Protein AF-A0A2V9ZYK9-F1 (afdb_monomer_lite)

pLDDT: mean 74.78, std 18.91, range [33.28, 97.5]

Sequence (135 aa):
MLATDQQARVKNEDPALGGAPNRSEFRFTPAQRDQAIKQVQKELTQEKLLDGNGNVSKEAQKLYSFAKQSALPTPGILVKGCLDDCDVCEPTLMKEIELDLENKRLKNEFLKKQIELLAKSQEYRCCPAGEAEPA

Structure (mmCIF, N/CA/C/O backbone):
data_AF-A0A2V9ZYK9-F1
#
_entry.id   AF-A0A2V9ZYK9-F1
#
loop_
_atom_site.group_PDB
_atom_site.id
_atom_site.type_symbol
_atom_site.label_atom_id
_atom_site.label_alt_id
_atom_site.label_comp_id
_atom_site.label_asym_id
_atom_site.label_entity_id
_atom_site.label_seq_id
_atom_site.pdbx_PDB_ins_code
_atom_site.Cartn_x
_atom_site.Cartn_y
_atom_site.Cartn_z
_atom_site.occupancy
_atom_site.B_iso_or_equiv
_atom_site.auth_seq_id
_atom_site.auth_comp_id
_atom_site.auth_asym_id
_atom_site.auth_atom_id
_atom_site.pdbx_PDB_model_num
ATOM 1 N N . MET A 1 1 ? 38.317 27.575 27.619 1.00 38.78 1 MET A N 1
ATOM 2 C CA . MET A 1 1 ? 37.785 26.617 26.628 1.00 38.78 1 MET A CA 1
ATOM 3 C C . MET A 1 1 ? 36.758 27.358 25.800 1.00 38.78 1 MET A C 1
ATOM 5 O O . MET A 1 1 ? 35.911 28.029 26.373 1.00 38.78 1 MET A O 1
ATOM 9 N N . LEU A 1 2 ? 36.976 27.367 24.489 1.00 33.28 2 LEU A N 1
ATOM 10 C CA . LEU A 1 2 ? 36.396 28.304 23.534 1.00 33.28 2 LEU A CA 1
ATOM 11 C C . LEU A 1 2 ? 34.890 28.089 23.348 1.00 33.28 2 LEU A C 1
ATOM 13 O O . LEU A 1 2 ? 34.454 26.987 23.024 1.00 33.28 2 LEU A O 1
ATOM 17 N N . ALA A 1 3 ? 34.130 29.173 23.501 1.00 42.09 3 ALA A N 1
ATOM 18 C CA . ALA A 1 3 ? 32.821 29.323 22.886 1.00 42.09 3 ALA A CA 1
ATOM 19 C C . ALA A 1 3 ? 33.001 29.251 21.363 1.00 42.09 3 ALA A C 1
ATOM 21 O O . ALA A 1 3 ? 33.844 29.958 20.815 1.00 42.09 3 ALA A O 1
ATOM 22 N N . THR A 1 4 ? 32.257 28.375 20.693 1.00 44.25 4 THR A N 1
ATOM 23 C CA . THR A 1 4 ? 32.201 28.341 19.228 1.00 44.25 4 THR A CA 1
ATOM 24 C C . THR A 1 4 ? 30.758 28.465 18.774 1.00 44.25 4 THR A C 1
ATOM 26 O O . THR A 1 4 ? 29.933 27.573 18.958 1.00 44.25 4 THR A O 1
ATOM 29 N N . ASP A 1 5 ? 30.498 29.653 18.237 1.00 46.38 5 ASP A N 1
ATOM 30 C CA . ASP A 1 5 ? 29.570 29.990 17.169 1.00 46.38 5 ASP A CA 1
ATOM 31 C C . ASP A 1 5 ? 28.931 28.808 16.426 1.00 46.38 5 ASP A C 1
ATOM 33 O O . ASP A 1 5 ? 29.574 28.113 15.641 1.00 46.38 5 ASP A O 1
ATOM 37 N N . GLN A 1 6 ? 27.613 28.675 16.574 1.00 45.00 6 GLN A N 1
ATOM 38 C CA . GLN A 1 6 ? 26.749 28.069 15.552 1.00 45.00 6 GLN A CA 1
ATOM 39 C C . GLN A 1 6 ? 25.609 29.004 15.119 1.00 45.00 6 GLN A C 1
ATOM 41 O O . GLN A 1 6 ? 24.626 28.570 14.526 1.00 45.00 6 GLN A O 1
ATOM 46 N N . GLN A 1 7 ? 25.730 30.311 15.361 1.00 45.88 7 GLN A N 1
ATOM 47 C CA . GLN A 1 7 ? 24.787 31.298 14.835 1.00 45.88 7 GLN A CA 1
ATOM 48 C C . GLN A 1 7 ? 25.352 31.967 13.585 1.00 45.88 7 GLN A C 1
ATOM 50 O O . GLN A 1 7 ? 25.709 33.138 13.599 1.00 45.88 7 GLN A O 1
ATOM 55 N N . ALA A 1 8 ? 25.411 31.232 12.476 1.00 43.56 8 ALA A N 1
ATOM 56 C CA . ALA A 1 8 ? 25.478 31.871 11.170 1.00 43.56 8 ALA A CA 1
ATOM 57 C C . ALA A 1 8 ? 25.011 30.930 10.057 1.00 43.56 8 ALA A C 1
ATOM 59 O O . ALA A 1 8 ? 25.640 29.909 9.795 1.00 43.56 8 ALA A O 1
ATOM 60 N N . ARG A 1 9 ? 24.006 31.415 9.315 1.00 40.25 9 ARG A N 1
ATOM 61 C CA . ARG A 1 9 ? 23.541 30.990 7.981 1.00 40.25 9 ARG A CA 1
ATOM 62 C C . ARG A 1 9 ? 22.404 29.969 7.949 1.00 40.25 9 ARG A C 1
ATOM 64 O O . ARG A 1 9 ? 22.609 28.804 7.643 1.00 40.25 9 ARG A O 1
ATOM 71 N N . VAL A 1 10 ? 21.181 30.487 8.032 1.00 43.66 10 VAL A N 1
ATOM 72 C CA . VAL A 1 10 ? 20.129 30.048 7.107 1.00 43.66 10 VAL A CA 1
ATOM 73 C C . VAL A 1 10 ? 19.743 31.276 6.293 1.00 43.66 10 VAL A C 1
ATOM 75 O O . VAL A 1 10 ? 19.223 32.257 6.820 1.00 43.66 10 VAL A O 1
ATOM 78 N N . LYS A 1 11 ? 20.173 31.275 5.031 1.00 39.88 11 LYS A N 1
ATOM 79 C CA . LYS A 1 11 ? 19.811 32.285 4.039 1.00 39.88 11 LYS A CA 1
ATOM 80 C C . LYS A 1 11 ? 18.366 32.025 3.614 1.00 39.88 11 LYS A C 1
ATOM 82 O O . LYS A 1 11 ? 17.972 30.871 3.516 1.00 39.88 11 LYS A O 1
ATOM 87 N N . ASN A 1 12 ? 17.638 33.112 3.373 1.00 47.62 12 ASN A N 1
ATOM 88 C CA . ASN A 1 12 ? 16.310 33.145 2.766 1.00 47.62 12 ASN A CA 1
ATOM 89 C C . ASN A 1 12 ? 16.181 32.131 1.619 1.00 47.62 12 ASN A C 1
ATOM 91 O O . ASN A 1 12 ? 16.993 32.169 0.693 1.00 47.62 12 ASN A O 1
ATOM 95 N N . GLU A 1 13 ? 15.155 31.285 1.674 1.00 39.22 13 GLU A N 1
ATOM 96 C CA . GLU A 1 13 ? 14.692 30.497 0.533 1.00 39.22 13 GLU A CA 1
ATOM 97 C C . GLU A 1 13 ? 13.432 31.157 -0.045 1.00 39.22 13 GLU A C 1
ATOM 99 O O . GLU A 1 13 ? 12.569 31.647 0.687 1.00 39.22 13 GLU A O 1
ATO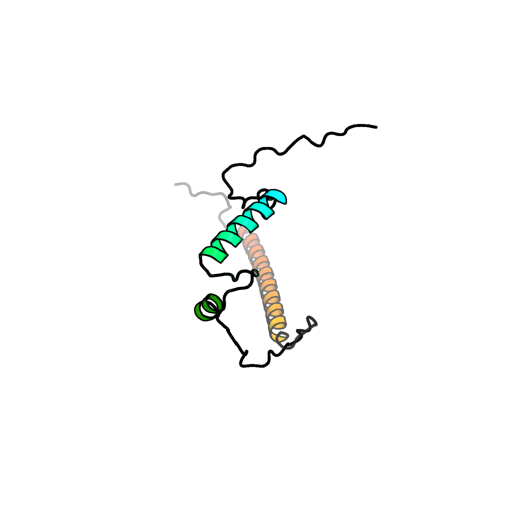M 104 N N . ASP A 1 14 ? 13.400 31.237 -1.374 1.00 39.75 14 ASP A N 1
ATOM 105 C CA . ASP A 1 14 ? 12.417 31.940 -2.195 1.00 39.75 14 ASP A CA 1
ATOM 106 C C . ASP A 1 14 ? 10.959 31.497 -1.940 1.00 39.75 14 ASP A C 1
ATOM 108 O O . ASP A 1 14 ? 10.684 30.302 -1.816 1.00 39.75 14 ASP A O 1
ATOM 112 N N . PRO A 1 15 ? 9.972 32.416 -1.974 1.00 42.69 15 PRO A N 1
ATOM 113 C CA . PRO A 1 15 ? 8.569 32.123 -1.651 1.00 42.69 15 PRO A CA 1
ATOM 114 C C . PRO A 1 15 ? 7.804 31.344 -2.744 1.00 42.69 15 PRO A C 1
ATOM 116 O O . PRO A 1 15 ? 6.575 31.299 -2.719 1.00 42.69 15 PRO A O 1
ATOM 119 N N . ALA A 1 16 ? 8.489 30.748 -3.724 1.00 44.69 16 ALA A N 1
ATOM 120 C CA . ALA A 1 16 ? 7.867 30.202 -4.936 1.00 44.69 16 ALA A CA 1
ATOM 121 C C . ALA A 1 16 ? 7.747 28.667 -4.977 1.00 44.69 16 ALA A C 1
ATOM 123 O O . ALA A 1 16 ? 7.136 28.129 -5.899 1.00 44.69 16 ALA A O 1
ATOM 124 N N . LEU A 1 17 ? 8.283 27.946 -3.991 1.00 43.88 17 LEU A N 1
ATOM 125 C CA . LEU A 1 17 ? 8.145 26.494 -3.899 1.00 43.88 17 LEU A CA 1
AT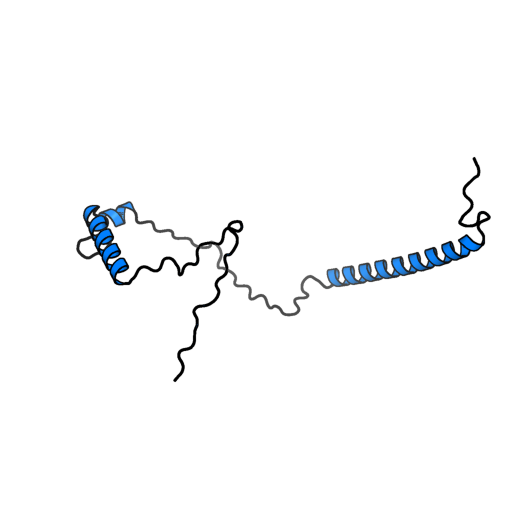OM 126 C C . LEU A 1 17 ? 7.539 26.154 -2.544 1.00 43.88 17 LEU A C 1
ATOM 128 O O . LEU A 1 17 ? 8.175 26.332 -1.512 1.00 43.88 17 LEU A O 1
ATOM 132 N N . GLY A 1 18 ? 6.281 25.707 -2.559 1.00 46.62 18 GLY A N 1
ATOM 133 C CA . GLY A 1 18 ? 5.528 25.292 -1.379 1.00 46.62 18 GLY A CA 1
ATOM 134 C C . GLY A 1 18 ? 6.226 24.162 -0.626 1.00 46.62 18 GLY A C 1
ATOM 135 O O . GLY A 1 18 ? 5.940 22.987 -0.844 1.00 46.62 18 GLY A O 1
ATOM 136 N N . GLY A 1 19 ? 7.139 24.530 0.268 1.00 44.19 19 GLY A N 1
ATOM 137 C CA . GLY A 1 19 ? 7.691 23.653 1.282 1.00 44.19 19 GLY A CA 1
ATOM 138 C C . GLY A 1 19 ? 6.617 23.393 2.328 1.00 44.19 19 GLY A C 1
ATOM 139 O O . GLY A 1 19 ? 6.095 24.324 2.940 1.00 44.19 19 GLY A O 1
ATOM 140 N N . ALA A 1 20 ? 6.259 22.126 2.528 1.00 52.22 20 ALA A N 1
ATOM 141 C CA . ALA A 1 20 ? 5.478 21.745 3.695 1.00 52.22 20 ALA A CA 1
ATOM 142 C C . ALA A 1 20 ? 6.244 22.212 4.950 1.00 52.22 20 ALA A C 1
ATOM 144 O O . ALA A 1 20 ? 7.436 21.904 5.055 1.00 52.22 20 ALA A O 1
ATOM 145 N N . PRO A 1 21 ? 5.611 22.953 5.881 1.00 53.66 21 PRO A N 1
ATOM 146 C CA . PRO A 1 21 ? 6.308 23.457 7.054 1.00 53.66 21 PRO A CA 1
ATOM 147 C C . PRO A 1 21 ? 6.925 22.290 7.819 1.00 53.66 21 PRO A C 1
ATOM 149 O O . PRO A 1 21 ? 6.307 21.235 8.011 1.00 53.66 21 PRO A O 1
ATOM 152 N N . ASN A 1 22 ? 8.181 22.471 8.211 1.00 54.75 22 ASN A N 1
ATOM 153 C CA . ASN A 1 22 ? 8.983 21.445 8.847 1.00 54.75 22 ASN A CA 1
ATOM 154 C C . ASN A 1 22 ? 8.262 20.999 10.131 1.00 54.75 22 ASN A C 1
ATOM 156 O O . ASN A 1 22 ? 7.946 21.815 10.996 1.00 54.75 22 ASN A O 1
ATOM 160 N N . ARG A 1 23 ? 7.970 19.699 10.283 1.00 54.94 23 ARG A N 1
ATOM 161 C CA . ARG A 1 23 ? 7.144 19.149 11.387 1.00 54.94 23 ARG A CA 1
ATOM 162 C C . ARG A 1 23 ? 7.711 19.461 12.789 1.00 54.94 23 ARG A C 1
ATOM 164 O O . ARG A 1 23 ? 7.044 19.242 13.798 1.00 54.94 23 ARG A O 1
ATOM 171 N N . SER A 1 24 ? 8.947 19.956 12.866 1.00 59.06 24 SER A N 1
ATOM 172 C CA . SER A 1 24 ? 9.614 20.453 14.070 1.00 59.06 24 SER A CA 1
ATOM 173 C C . SER A 1 24 ? 9.220 21.869 14.506 1.00 59.06 24 SER A C 1
ATOM 175 O O . SER A 1 24 ? 9.468 22.198 15.662 1.00 59.06 24 SER A O 1
ATOM 177 N N . GLU A 1 25 ? 8.621 22.689 13.641 1.00 57.66 25 GLU A N 1
ATOM 178 C CA . GLU A 1 25 ? 8.259 24.086 13.945 1.00 57.66 25 GLU A CA 1
ATOM 179 C C . GLU A 1 25 ? 7.006 24.189 14.831 1.00 57.66 25 GLU A C 1
ATOM 181 O O . GLU A 1 25 ? 6.866 25.125 15.612 1.00 57.66 25 GLU A O 1
ATOM 186 N N . PHE A 1 26 ? 6.145 23.165 14.820 1.00 57.75 26 PHE A N 1
ATOM 187 C CA . PHE A 1 26 ? 4.944 23.072 15.662 1.00 57.75 26 PHE A CA 1
ATOM 188 C C . PHE A 1 26 ? 5.149 22.172 16.891 1.00 57.75 26 PHE A C 1
ATOM 190 O O . PHE A 1 26 ? 4.361 21.264 17.167 1.00 57.75 26 PHE A O 1
ATOM 197 N N . ARG A 1 27 ? 6.231 22.378 17.650 1.00 72.31 27 ARG A N 1
ATOM 198 C CA . ARG A 1 27 ? 6.445 21.649 18.911 1.00 72.31 27 ARG A CA 1
ATOM 199 C C . ARG A 1 27 ? 5.863 22.426 20.089 1.00 72.31 27 ARG A C 1
ATOM 201 O O . ARG A 1 27 ? 6.504 23.325 20.619 1.00 72.31 27 ARG A O 1
ATOM 208 N N . PHE A 1 28 ? 4.674 22.027 20.543 1.00 81.12 28 PHE A N 1
ATOM 209 C CA . PHE A 1 28 ? 4.157 22.451 21.848 1.00 81.12 28 PHE A CA 1
ATOM 210 C C . PHE A 1 28 ? 5.141 22.074 22.958 1.00 81.12 28 PHE A C 1
ATOM 212 O O . PHE A 1 28 ? 5.666 20.951 22.978 1.00 81.12 28 PHE A O 1
ATOM 219 N N . THR A 1 29 ? 5.348 22.985 23.910 1.00 87.62 29 THR A N 1
ATOM 220 C CA . THR A 1 29 ? 6.049 22.646 25.151 1.00 87.62 29 THR A CA 1
ATOM 221 C C . THR A 1 29 ? 5.241 21.600 25.936 1.00 87.62 29 THR A C 1
ATOM 223 O O . THR A 1 29 ? 4.020 21.509 25.760 1.00 87.62 29 THR A O 1
ATOM 226 N N . PRO A 1 30 ? 5.871 20.794 26.813 1.00 86.62 30 PRO A N 1
ATOM 227 C CA . PRO A 1 30 ? 5.142 19.823 27.632 1.00 86.62 30 PRO A CA 1
ATOM 228 C C . PRO A 1 30 ? 3.989 20.465 28.420 1.00 86.62 30 PRO A C 1
ATOM 230 O O . PRO A 1 30 ? 2.872 19.963 28.389 1.00 86.62 30 PRO A O 1
ATOM 233 N N . ALA A 1 31 ? 4.220 21.646 29.000 1.00 89.25 31 ALA A N 1
ATOM 234 C CA . ALA A 1 31 ? 3.201 22.389 29.739 1.00 89.25 31 ALA A CA 1
ATOM 235 C C . ALA A 1 31 ? 2.013 22.831 28.862 1.00 89.25 31 ALA A C 1
ATOM 237 O O . ALA A 1 31 ? 0.861 22.723 29.279 1.00 89.25 31 ALA A O 1
ATOM 238 N N . GLN A 1 32 ? 2.274 23.293 27.633 1.00 90.12 32 GLN A N 1
ATOM 239 C CA . GLN A 1 32 ? 1.215 23.655 26.682 1.00 90.12 32 GLN A CA 1
ATOM 240 C C . GLN A 1 32 ? 0.394 22.435 26.259 1.00 90.12 32 GLN A C 1
ATOM 242 O O . GLN A 1 32 ? -0.828 22.522 26.146 1.00 90.12 32 GLN A O 1
ATOM 247 N N . ARG A 1 33 ? 1.053 21.286 26.063 1.00 87.94 33 ARG A N 1
ATOM 248 C CA . ARG A 1 33 ? 0.374 20.023 25.762 1.00 87.94 33 ARG A CA 1
ATOM 249 C C . ARG A 1 33 ? -0.543 19.606 26.912 1.00 87.94 33 ARG A C 1
ATOM 251 O O . ARG A 1 33 ? -1.695 19.273 26.662 1.00 87.94 33 ARG A O 1
ATOM 258 N N . ASP A 1 34 ? -0.070 19.681 28.151 1.00 91.25 34 ASP A N 1
ATOM 259 C CA . ASP A 1 34 ? -0.857 19.290 29.325 1.00 91.25 34 ASP A CA 1
ATOM 260 C C . ASP A 1 34 ? -2.077 20.193 29.528 1.00 91.25 34 ASP A C 1
ATOM 262 O O . ASP A 1 34 ? -3.163 19.717 29.864 1.00 91.25 34 ASP A O 1
ATOM 266 N N . GLN A 1 35 ? -1.924 21.498 29.296 1.00 92.06 35 GLN A N 1
ATOM 267 C CA . GLN A 1 35 ? -3.041 22.438 29.345 1.00 92.06 35 GLN A CA 1
ATOM 268 C C . GLN A 1 35 ? -4.080 22.134 28.259 1.00 92.06 35 GLN A C 1
ATOM 270 O O . GLN A 1 35 ? -5.272 22.076 28.562 1.00 92.06 35 GLN A O 1
ATOM 275 N N . ALA A 1 36 ? -3.635 21.895 27.023 1.00 91.56 36 ALA A N 1
ATOM 276 C CA . ALA A 1 36 ? -4.520 21.544 25.916 1.00 91.56 36 ALA A CA 1
ATOM 277 C C . ALA A 1 36 ? -5.270 20.228 26.184 1.00 91.56 36 ALA A C 1
ATOM 279 O O . ALA A 1 36 ? -6.479 20.159 25.983 1.00 91.56 36 ALA A O 1
ATOM 280 N N . ILE A 1 37 ? -4.588 19.209 26.719 1.00 91.31 37 ILE A N 1
ATOM 281 C CA . ILE A 1 37 ? -5.216 17.931 27.086 1.00 91.31 37 ILE A CA 1
ATOM 282 C C . ILE A 1 37 ? -6.288 18.141 28.159 1.00 91.31 37 ILE A C 1
ATOM 284 O O . ILE A 1 37 ? -7.390 17.620 28.021 1.00 91.31 37 ILE A O 1
ATOM 288 N N . LYS A 1 38 ? -6.012 18.930 29.206 1.00 92.00 38 LYS A N 1
ATOM 289 C CA . LYS A 1 38 ? -7.003 19.220 30.259 1.00 92.00 38 LYS A CA 1
ATOM 290 C C . LYS A 1 38 ? -8.232 19.943 29.717 1.00 92.00 38 LYS A C 1
ATOM 292 O O . LYS A 1 38 ? -9.345 19.647 30.147 1.00 92.00 38 LYS A O 1
ATOM 297 N N . GLN A 1 39 ? -8.032 20.885 28.798 1.00 93.19 39 GLN A N 1
ATOM 298 C CA . GLN A 1 39 ? -9.130 21.596 28.154 1.00 93.19 39 GLN A CA 1
ATOM 299 C C . GLN A 1 39 ? -10.001 20.635 27.338 1.00 93.19 39 GLN A C 1
ATOM 301 O O . GLN A 1 39 ? -11.202 20.552 27.584 1.00 93.19 39 GLN A O 1
ATOM 306 N N . VAL A 1 40 ? -9.390 19.860 26.440 1.00 92.94 40 VAL A N 1
ATOM 307 C CA . VAL A 1 40 ? -10.109 18.900 25.592 1.00 92.94 40 VAL A CA 1
ATOM 308 C C . VAL A 1 40 ? -10.818 17.849 26.443 1.00 92.94 40 VAL A C 1
ATOM 310 O O . VAL A 1 40 ? -11.978 17.541 26.201 1.00 92.94 40 VAL A O 1
ATOM 313 N N . GLN A 1 41 ? -10.173 17.347 27.498 1.00 90.69 41 GLN A N 1
ATOM 314 C CA . GLN A 1 41 ? -10.792 16.395 28.418 1.00 90.69 41 GLN A CA 1
ATOM 315 C C . GLN A 1 41 ? -12.070 16.965 29.044 1.00 90.69 41 GLN A C 1
ATOM 317 O O . GLN A 1 41 ? -13.086 16.278 29.111 1.00 90.69 41 GLN A O 1
ATOM 322 N N . LYS A 1 42 ? -12.035 18.229 29.480 1.00 92.75 42 LYS A N 1
ATOM 323 C CA . LYS A 1 42 ? -13.197 18.904 30.064 1.00 92.75 42 LYS A CA 1
ATOM 324 C C . LYS A 1 42 ? -14.339 19.029 29.056 1.00 92.75 42 LYS A C 1
ATOM 326 O O . LYS A 1 42 ? -15.477 18.734 29.410 1.00 92.75 42 LYS A O 1
ATOM 331 N N . GLU A 1 43 ? -14.035 19.443 27.830 1.00 94.19 43 GLU A N 1
ATOM 332 C CA . GLU A 1 43 ? -15.018 19.575 26.746 1.00 94.19 43 GLU A CA 1
ATOM 333 C C . GLU A 1 43 ? -15.641 18.210 26.399 1.00 94.19 43 GLU A C 1
ATOM 335 O O . GLU A 1 43 ? -16.859 18.075 26.325 1.00 94.19 43 GLU A O 1
ATOM 340 N N . LEU A 1 44 ? -14.828 17.155 26.307 1.00 92.31 44 LEU A N 1
ATOM 341 C CA . LEU A 1 44 ? -15.300 15.800 26.012 1.00 92.31 44 LEU A CA 1
ATOM 342 C C . LEU A 1 44 ? -16.161 15.194 27.135 1.00 92.31 44 LEU A C 1
ATOM 344 O O . LEU A 1 44 ? -17.115 14.466 26.849 1.00 92.31 44 LEU A O 1
ATOM 348 N N . THR A 1 45 ? -15.865 15.489 28.405 1.00 90.62 45 THR A N 1
ATOM 349 C CA . THR A 1 45 ? -16.742 15.106 29.526 1.00 90.62 45 THR A CA 1
ATOM 350 C C . THR A 1 45 ? -18.048 15.913 29.514 1.00 90.62 45 THR A C 1
ATOM 352 O O . THR A 1 45 ? -19.105 15.354 29.804 1.00 90.62 45 THR A O 1
ATOM 355 N N . GLN A 1 46 ? -18.012 17.204 29.151 1.00 93.12 46 GLN A N 1
ATOM 356 C CA . GLN A 1 46 ? -19.214 18.048 29.031 1.00 93.12 46 GLN A CA 1
ATOM 357 C C . GLN A 1 46 ? -20.171 17.541 27.946 1.00 93.12 46 GLN A C 1
ATOM 359 O O . GLN A 1 46 ? -21.371 17.431 28.193 1.00 93.12 46 GLN A O 1
ATOM 364 N N . GLU A 1 47 ? -19.632 17.148 26.792 1.00 91.00 47 GLU A N 1
ATOM 365 C CA . GLU A 1 47 ? -20.390 16.570 25.673 1.00 91.00 47 GLU A CA 1
ATOM 366 C C . GLU A 1 47 ? -20.783 15.097 25.896 1.00 91.00 47 GLU A C 1
ATOM 368 O O . GLU A 1 47 ? -21.350 14.453 25.015 1.00 91.00 47 GLU A O 1
ATOM 373 N N . LYS A 1 48 ? -20.496 14.534 27.081 1.00 89.19 48 LYS A N 1
ATOM 374 C CA . LYS A 1 48 ? -20.772 13.132 27.445 1.00 89.19 48 LYS A CA 1
ATOM 375 C C . LYS A 1 48 ? -20.138 12.116 26.489 1.00 89.19 48 LYS A C 1
ATOM 377 O O . LYS A 1 48 ? -20.617 10.987 26.382 1.00 89.19 48 LYS A O 1
ATOM 382 N N . LEU A 1 49 ? -19.058 12.492 25.805 1.00 91.12 49 LEU A N 1
ATOM 383 C CA . LEU A 1 49 ? -18.272 11.587 24.964 1.00 91.12 49 LEU A CA 1
ATOM 384 C C . LEU A 1 49 ? -17.330 10.730 25.811 1.00 91.12 49 LEU A C 1
ATOM 386 O O . LEU A 1 49 ? -17.093 9.567 25.482 1.00 91.12 49 LEU A O 1
ATOM 390 N N . LEU A 1 50 ? -16.841 11.288 26.921 1.00 92.00 50 LEU A N 1
ATOM 391 C CA . LEU A 1 50 ? -16.058 10.575 27.924 1.00 92.00 50 LEU A CA 1
ATOM 392 C C . LEU A 1 50 ? -16.825 10.441 29.243 1.00 92.00 50 LEU A C 1
ATOM 394 O O . LEU A 1 50 ? -17.611 11.311 29.621 1.00 92.00 50 LEU A O 1
ATOM 398 N N . ASP A 1 51 ? -16.567 9.350 29.954 1.00 86.81 51 ASP A N 1
ATOM 399 C CA . ASP A 1 51 ? -16.972 9.141 31.335 1.00 86.81 51 ASP A CA 1
ATOM 400 C C . ASP A 1 51 ? -16.053 9.913 32.308 1.00 86.81 51 ASP A C 1
ATO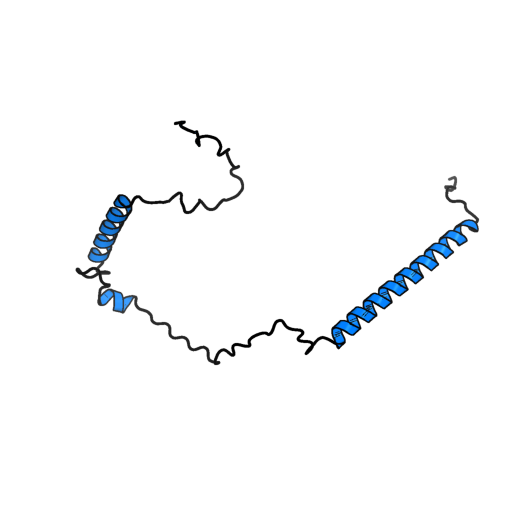M 402 O O . ASP A 1 51 ? -15.021 10.479 31.933 1.00 86.81 51 ASP A O 1
ATOM 406 N N . GLY A 1 52 ? -16.429 9.949 33.591 1.00 80.12 52 GLY A N 1
ATOM 407 C CA . GLY A 1 52 ? -15.644 10.614 34.640 1.00 80.12 52 GLY A CA 1
ATOM 408 C C . GLY A 1 52 ? -14.278 9.972 34.923 1.00 80.12 52 GLY A C 1
ATOM 409 O O . GLY A 1 52 ? -13.460 10.576 35.611 1.00 80.12 52 GLY A O 1
ATOM 410 N N . ASN A 1 53 ? -14.021 8.781 34.377 1.00 82.69 53 ASN A N 1
ATOM 411 C CA . ASN A 1 53 ? -12.763 8.049 34.500 1.00 82.69 53 ASN A CA 1
ATOM 412 C C . ASN A 1 53 ? -11.867 8.227 33.257 1.00 82.69 53 ASN A C 1
ATOM 414 O O . ASN A 1 53 ? -10.772 7.670 33.214 1.00 82.69 53 ASN A O 1
ATOM 418 N N . GLY A 1 54 ? -12.315 9.000 32.259 1.00 82.12 54 GLY A N 1
ATOM 419 C CA . GLY A 1 54 ? -11.595 9.253 31.013 1.00 82.12 54 GLY A CA 1
ATOM 420 C C . GLY A 1 54 ? -11.765 8.181 29.933 1.00 82.12 54 GLY A C 1
ATOM 421 O O . GLY A 1 54 ? -11.087 8.255 28.911 1.00 82.12 54 GLY A O 1
ATOM 422 N N . ASN A 1 55 ? -12.664 7.212 30.114 1.00 89.62 55 ASN A N 1
ATOM 423 C CA . ASN A 1 55 ? -13.019 6.250 29.069 1.00 89.62 55 ASN A CA 1
ATOM 424 C C . ASN A 1 55 ? -14.148 6.794 28.195 1.00 89.62 55 ASN A C 1
ATOM 426 O O . ASN A 1 55 ? -14.878 7.693 28.591 1.00 89.62 55 ASN A O 1
ATOM 430 N N . VAL A 1 56 ? -14.339 6.218 27.010 1.00 91.19 56 VAL A N 1
ATOM 431 C CA . VAL A 1 56 ? -15.481 6.554 26.147 1.00 91.19 56 VAL A CA 1
ATOM 432 C C . VAL A 1 56 ? -16.788 6.157 26.837 1.00 91.19 56 VAL A C 1
ATOM 434 O O . VAL A 1 56 ? -16.907 5.041 27.346 1.00 91.19 56 VAL A O 1
ATOM 437 N N . SER A 1 57 ? -17.771 7.060 26.855 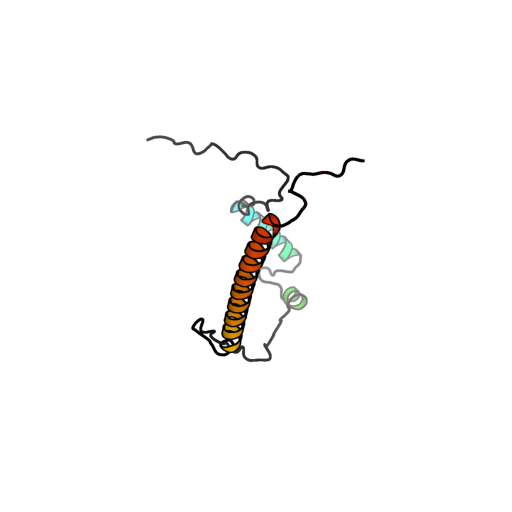1.00 92.69 57 SER A N 1
ATOM 438 C CA . SER A 1 57 ? -19.081 6.781 27.452 1.00 92.69 57 SER A CA 1
ATOM 439 C C . SER A 1 57 ? -19.794 5.641 26.717 1.00 92.69 57 SER A C 1
ATOM 441 O O . SER A 1 57 ? -19.586 5.415 25.522 1.00 92.69 57 SER A O 1
ATOM 443 N N . LYS A 1 58 ? -20.670 4.911 27.415 1.00 90.38 58 LYS A N 1
ATOM 444 C CA . LYS A 1 58 ? -21.416 3.789 26.814 1.00 90.38 58 LYS A CA 1
ATOM 445 C C . LYS A 1 58 ? -22.338 4.269 25.694 1.00 90.38 58 LYS A C 1
ATOM 447 O O . LYS A 1 58 ? -22.532 3.572 24.700 1.00 90.38 58 LYS A O 1
ATOM 452 N N . GLU A 1 59 ? -22.887 5.467 25.849 1.00 88.94 59 GLU A N 1
ATOM 453 C CA . GLU A 1 59 ? -23.746 6.134 24.881 1.00 88.94 59 GLU A CA 1
ATOM 454 C C . GLU A 1 59 ? -22.962 6.490 23.613 1.00 88.94 59 GLU A C 1
ATOM 456 O O . GLU A 1 59 ? -23.398 6.144 22.514 1.00 88.94 59 GLU A O 1
ATOM 461 N N . ALA A 1 60 ? -21.780 7.101 23.752 1.00 89.88 60 ALA A N 1
ATOM 462 C CA . ALA A 1 60 ? -20.914 7.427 22.621 1.00 89.88 60 ALA A CA 1
ATOM 463 C C . ALA A 1 60 ? -20.378 6.164 21.940 1.00 89.88 60 ALA A C 1
ATOM 465 O O . ALA A 1 60 ? -20.371 6.073 20.713 1.00 89.88 60 ALA A O 1
ATOM 466 N N . GLN A 1 61 ? -20.000 5.150 22.719 1.00 90.75 61 GLN A N 1
ATOM 467 C CA . GLN A 1 61 ? -19.597 3.858 22.180 1.00 90.75 61 GLN A CA 1
ATOM 468 C C . GLN A 1 61 ? -20.725 3.251 21.340 1.00 90.75 61 GLN A C 1
ATOM 470 O O . GLN A 1 61 ? -20.481 2.797 20.228 1.00 90.75 61 GLN A O 1
ATOM 475 N N . LYS A 1 62 ? -21.977 3.301 21.801 1.00 89.44 62 LYS A N 1
ATOM 476 C CA . LYS A 1 62 ? -23.121 2.800 21.031 1.00 89.44 62 LYS A CA 1
ATOM 477 C C . LYS A 1 62 ? -23.373 3.591 19.741 1.00 89.44 62 LYS A C 1
ATOM 479 O O . LYS A 1 62 ? -23.754 2.988 18.744 1.00 89.44 62 LYS A O 1
ATOM 484 N N . LEU A 1 63 ? -23.199 4.913 19.764 1.00 90.94 63 LEU A N 1
ATOM 485 C CA . LEU A 1 63 ? -23.526 5.778 18.625 1.00 90.94 63 LEU A CA 1
ATOM 486 C C . LEU A 1 63 ? -22.438 5.792 17.543 1.00 90.94 63 LEU A C 1
ATOM 488 O O . LEU A 1 63 ? -22.751 5.895 16.360 1.00 90.94 63 LEU A O 1
ATOM 492 N N . TYR A 1 64 ? -21.173 5.715 17.957 1.00 90.31 64 TYR A N 1
ATOM 493 C CA . TYR A 1 64 ? -20.023 5.960 17.085 1.00 90.31 64 TYR A CA 1
ATOM 494 C C . TYR A 1 64 ? -19.132 4.734 16.870 1.00 90.31 64 TYR A C 1
ATOM 496 O O . TYR A 1 64 ? -18.247 4.781 16.014 1.00 90.31 64 TYR A O 1
ATOM 504 N N . SER A 1 65 ? -19.323 3.636 17.614 1.00 88.31 65 SER A N 1
ATOM 505 C CA . SER A 1 65 ? -18.546 2.424 17.347 1.00 88.31 65 SER A CA 1
ATOM 506 C C . SER A 1 65 ? -18.973 1.785 16.031 1.00 88.31 65 SER A C 1
ATOM 508 O O . SER A 1 65 ? -20.153 1.582 15.750 1.00 88.31 65 SER A O 1
ATOM 510 N N . PHE A 1 66 ? -17.980 1.435 15.223 1.00 92.12 66 PHE A N 1
ATOM 511 C CA . PHE A 1 66 ? -18.159 0.588 14.059 1.00 92.12 66 PHE A CA 1
ATOM 512 C C . PHE A 1 66 ? -17.082 -0.491 14.081 1.00 92.12 66 PHE A C 1
ATOM 514 O O . PHE A 1 66 ? -15.931 -0.242 14.441 1.00 92.12 66 PHE A O 1
ATOM 521 N N . ALA A 1 67 ? -17.461 -1.704 13.697 1.00 89.06 67 ALA A N 1
ATOM 522 C CA . ALA A 1 67 ? -16.535 -2.807 13.510 1.00 89.06 67 ALA A CA 1
ATOM 523 C C . ALA A 1 67 ? -16.570 -3.206 12.037 1.00 89.06 67 ALA A C 1
ATOM 525 O O . ALA A 1 67 ? -17.627 -3.524 11.495 1.00 89.06 67 ALA A O 1
ATOM 526 N N . LYS A 1 68 ? -15.408 -3.180 11.382 1.00 89.44 68 LYS A N 1
ATOM 527 C CA . LYS A 1 68 ? -15.248 -3.692 10.022 1.00 89.44 68 LYS A CA 1
ATOM 528 C C . LYS A 1 68 ? -14.491 -5.005 10.094 1.00 89.44 68 LYS A C 1
ATOM 530 O O . LYS A 1 68 ? -13.292 -5.015 10.357 1.00 89.44 68 LYS A O 1
ATOM 535 N N . GLN A 1 69 ? -15.189 -6.099 9.827 1.00 84.94 69 GLN A N 1
ATOM 536 C CA . GLN A 1 69 ? -14.561 -7.390 9.605 1.00 84.94 69 GLN A CA 1
ATOM 537 C C . GLN A 1 69 ? -14.450 -7.611 8.098 1.00 84.94 69 GLN A C 1
ATOM 539 O O . GLN A 1 69 ? -15.449 -7.599 7.383 1.00 84.94 69 GLN A O 1
ATOM 544 N N . SER A 1 70 ? -13.228 -7.784 7.604 1.00 80.94 70 SER A N 1
ATOM 545 C CA . SER A 1 70 ? -12.972 -8.199 6.227 1.00 80.94 70 SER A CA 1
ATOM 546 C C . SER A 1 70 ? -12.208 -9.510 6.249 1.00 80.94 70 SER A C 1
ATOM 548 O O . SER A 1 70 ? -11.147 -9.589 6.864 1.00 80.94 70 SER A O 1
ATOM 550 N N . ALA A 1 71 ? -12.727 -10.519 5.562 1.00 78.44 71 ALA A N 1
ATOM 551 C CA . ALA A 1 71 ? -11.960 -11.695 5.190 1.00 78.44 71 ALA A CA 1
ATOM 552 C C . ALA A 1 71 ? -11.504 -11.502 3.744 1.00 78.44 71 ALA A C 1
ATOM 554 O O . ALA A 1 71 ? -12.313 -11.136 2.889 1.00 78.44 71 ALA A O 1
ATOM 555 N N . LEU A 1 72 ? -10.220 -11.725 3.464 1.00 74.56 72 LEU A N 1
ATOM 556 C CA . LEU A 1 72 ? -9.805 -11.926 2.082 1.00 74.56 72 LEU A CA 1
ATOM 557 C C . LEU A 1 72 ? -10.396 -13.279 1.651 1.00 74.56 72 LEU A C 1
ATOM 559 O O . LEU A 1 72 ? -10.134 -14.275 2.326 1.00 74.56 72 LEU A O 1
ATOM 563 N N . PRO A 1 73 ? -11.229 -13.328 0.594 1.00 70.94 73 PRO A N 1
ATOM 564 C CA . PRO A 1 73 ? -11.932 -14.548 0.186 1.00 70.94 73 PRO A CA 1
ATOM 565 C C . PRO A 1 73 ? -10.981 -15.669 -0.260 1.00 70.94 73 PRO A C 1
ATOM 567 O O . PRO A 1 73 ? -11.386 -16.823 -0.355 1.00 70.94 73 PRO A O 1
ATOM 570 N N . THR A 1 74 ? -9.712 -15.341 -0.484 1.00 67.94 74 THR A N 1
ATOM 571 C CA . THR A 1 74 ? -8.653 -16.273 -0.855 1.00 67.94 74 THR A CA 1
ATOM 572 C C . THR A 1 74 ? -7.564 -16.232 0.218 1.00 67.94 74 THR A C 1
ATOM 574 O O . THR A 1 74 ? -7.114 -15.134 0.563 1.00 67.94 74 THR A O 1
ATOM 577 N N . PRO A 1 75 ? -7.091 -17.383 0.737 1.00 65.19 75 PRO A N 1
ATOM 578 C CA . PRO A 1 75 ? -5.844 -17.429 1.489 1.00 65.19 75 PRO A CA 1
ATOM 579 C C . PRO A 1 75 ? -4.776 -16.758 0.628 1.00 65.19 75 PRO A C 1
ATOM 581 O O . PRO A 1 75 ? -4.572 -17.164 -0.5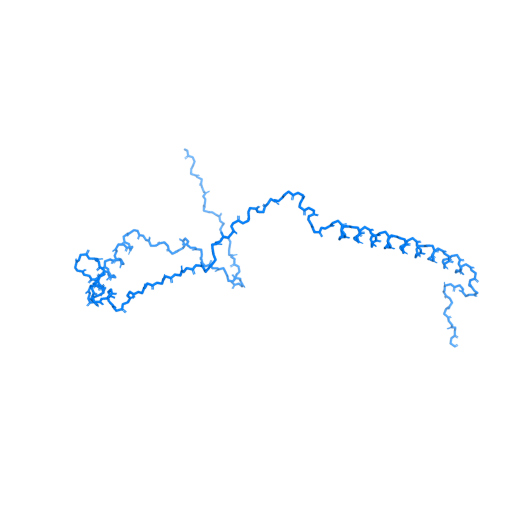16 1.00 65.19 75 PRO A O 1
ATOM 584 N N . GLY A 1 76 ? -4.158 -15.689 1.130 1.00 64.38 76 GLY A N 1
ATOM 585 C CA . GLY A 1 76 ? -3.086 -15.021 0.405 1.00 64.38 76 GLY A CA 1
ATOM 586 C C . GLY A 1 76 ? -1.985 -16.038 0.131 1.00 64.38 76 GLY A C 1
ATOM 587 O O . GLY A 1 76 ? -1.306 -16.474 1.059 1.00 64.38 76 GLY A O 1
ATOM 588 N N . ILE A 1 77 ? -1.834 -16.455 -1.125 1.00 67.88 77 ILE A N 1
ATOM 589 C CA . ILE A 1 77 ? -0.701 -17.277 -1.531 1.00 67.88 77 ILE A CA 1
ATOM 590 C C . ILE A 1 77 ? 0.500 -16.339 -1.517 1.00 67.88 77 ILE A C 1
ATOM 592 O O . ILE A 1 77 ? 0.651 -15.485 -2.390 1.00 67.88 77 ILE A O 1
ATOM 596 N N . LEU A 1 78 ? 1.335 -16.469 -0.490 1.00 63.25 78 LEU A N 1
ATOM 597 C CA . LEU A 1 78 ? 2.621 -15.796 -0.442 1.00 63.25 78 LEU A CA 1
ATOM 598 C C . LEU A 1 78 ? 3.560 -16.543 -1.394 1.00 63.25 78 LEU A C 1
ATOM 600 O O . LEU A 1 78 ? 4.231 -17.499 -1.007 1.00 63.25 78 LEU A O 1
ATOM 604 N N . VAL A 1 79 ? 3.570 -16.149 -2.665 1.00 63.12 79 VAL A N 1
ATOM 605 C CA . VAL A 1 79 ? 4.570 -16.654 -3.605 1.00 63.12 79 VAL A CA 1
ATOM 606 C C . VAL A 1 79 ? 5.877 -15.954 -3.263 1.00 63.12 79 VAL A C 1
ATOM 608 O O . VAL A 1 79 ? 6.040 -14.760 -3.514 1.00 63.12 79 VAL A O 1
ATOM 611 N N . LYS A 1 80 ? 6.808 -16.684 -2.644 1.00 59.28 80 LYS A N 1
ATOM 612 C CA . LYS A 1 80 ? 8.188 -16.226 -2.506 1.00 59.28 80 LYS A CA 1
ATOM 613 C C . LYS A 1 80 ? 8.764 -16.175 -3.918 1.00 59.28 80 LYS A C 1
ATOM 615 O O . LYS A 1 80 ? 9.148 -17.204 -4.460 1.00 59.28 80 LYS A O 1
ATOM 620 N N . GLY A 1 81 ? 8.744 -14.993 -4.528 1.00 58.78 81 GLY A N 1
ATOM 621 C CA . GLY A 1 81 ? 9.443 -14.763 -5.782 1.00 58.78 81 GLY A CA 1
ATOM 622 C C . GLY A 1 81 ? 10.925 -14.990 -5.529 1.00 58.78 81 GLY A C 1
ATOM 623 O O . GLY A 1 81 ? 11.564 -14.176 -4.864 1.00 58.78 81 GLY A O 1
ATOM 624 N N . CYS A 1 82 ? 11.458 -16.121 -5.984 1.00 59.56 82 CYS A N 1
ATOM 625 C CA . CYS A 1 82 ? 12.896 -16.257 -6.122 1.00 59.56 82 CYS A CA 1
ATOM 626 C C . CYS A 1 82 ? 13.299 -15.282 -7.230 1.00 59.56 82 CYS A C 1
ATOM 628 O O . CYS A 1 82 ? 12.882 -15.441 -8.373 1.00 59.56 82 CYS A O 1
ATOM 630 N N . LEU A 1 83 ? 14.062 -14.254 -6.868 1.00 57.03 83 LEU A N 1
ATOM 631 C CA . LEU A 1 83 ? 14.765 -13.352 -7.788 1.00 57.03 83 LEU A CA 1
ATOM 632 C C . LEU A 1 83 ? 16.000 -14.046 -8.402 1.00 57.03 83 LEU A C 1
ATOM 634 O O . LEU A 1 83 ? 17.002 -13.395 -8.668 1.00 57.03 83 LEU A O 1
ATOM 638 N N . ASP A 1 84 ? 15.944 -15.366 -8.561 1.00 63.31 84 ASP A N 1
ATOM 639 C CA . ASP A 1 84 ? 16.957 -16.147 -9.270 1.00 63.31 84 ASP A CA 1
ATOM 640 C C . ASP A 1 84 ? 16.494 -16.339 -10.720 1.00 63.31 84 ASP A C 1
ATOM 642 O O . ASP A 1 84 ? 15.330 -16.048 -11.007 1.00 63.31 84 ASP A O 1
ATOM 646 N N . ASP A 1 85 ? 17.386 -16.814 -11.600 1.00 61.69 85 ASP A N 1
ATOM 647 C CA . ASP A 1 85 ? 17.216 -16.985 -13.058 1.00 61.69 85 ASP A CA 1
ATOM 648 C C . ASP A 1 85 ? 15.952 -17.793 -13.425 1.00 61.69 85 ASP A C 1
ATOM 650 O O . ASP A 1 85 ? 15.969 -18.984 -13.740 1.00 61.69 85 ASP A O 1
ATOM 654 N N . CYS A 1 86 ? 14.798 -17.146 -13.318 1.00 61.28 86 CYS A N 1
ATOM 655 C CA . CYS A 1 86 ? 13.495 -17.701 -13.609 1.00 61.28 86 CYS A CA 1
ATOM 656 C C . CYS A 1 86 ? 13.262 -17.564 -15.113 1.00 61.28 86 CYS A C 1
ATOM 658 O O . CYS A 1 86 ? 12.482 -16.733 -15.571 1.00 61.28 86 CYS A O 1
ATOM 660 N N . ASP A 1 87 ? 13.921 -18.425 -15.886 1.00 57.47 87 ASP A N 1
ATOM 661 C CA . ASP A 1 87 ? 13.770 -18.534 -17.343 1.00 57.47 87 ASP A CA 1
ATOM 662 C C . ASP A 1 87 ? 12.466 -19.242 -17.759 1.00 57.47 87 ASP A C 1
ATOM 664 O O . ASP A 1 87 ? 12.366 -19.826 -18.838 1.00 57.47 87 ASP A O 1
ATOM 668 N N . VAL A 1 88 ? 11.428 -19.228 -16.915 1.00 57.97 88 VAL A N 1
ATOM 669 C CA . VAL A 1 88 ? 10.165 -19.926 -17.214 1.00 57.97 88 VAL A CA 1
ATOM 670 C C . VAL A 1 88 ? 9.484 -19.326 -18.450 1.00 57.97 88 VAL A C 1
ATOM 672 O O . VAL A 1 88 ? 8.783 -20.037 -19.169 1.00 57.97 88 VAL A O 1
ATOM 675 N N . CYS A 1 89 ? 9.716 -18.041 -18.729 1.00 56.38 89 CYS A N 1
ATOM 676 C CA . CYS A 1 89 ? 8.985 -17.317 -19.765 1.00 56.38 89 CYS A CA 1
ATOM 677 C C . CYS A 1 89 ? 9.840 -16.710 -20.886 1.00 56.38 89 CYS A C 1
ATOM 679 O O . CYS A 1 89 ? 9.252 -16.273 -21.872 1.00 56.38 89 CYS A O 1
ATOM 681 N N . GLU A 1 90 ? 11.176 -16.665 -20.809 1.00 68.88 90 GLU A N 1
ATOM 682 C CA . GLU A 1 90 ? 11.931 -15.768 -21.707 1.00 68.88 90 GLU A CA 1
ATOM 683 C C . GLU A 1 90 ? 13.015 -16.353 -22.638 1.00 68.88 90 GLU A C 1
ATOM 685 O O . GLU A 1 90 ? 13.665 -15.554 -23.309 1.00 68.88 90 GLU A O 1
ATOM 690 N N . PRO A 1 91 ? 13.189 -17.674 -22.871 1.00 80.38 91 PRO A N 1
ATOM 691 C CA . PRO A 1 91 ? 14.162 -18.118 -23.880 1.00 80.38 91 PRO A CA 1
ATOM 692 C C . PRO A 1 91 ? 13.768 -17.682 -25.303 1.00 80.38 91 PRO A C 1
ATOM 694 O O . PRO A 1 91 ? 14.621 -17.375 -26.135 1.00 80.38 91 PRO A O 1
ATOM 697 N N . THR A 1 92 ? 12.464 -17.613 -25.588 1.00 83.25 92 THR A N 1
ATOM 698 C CA . THR A 1 92 ? 11.954 -17.138 -26.884 1.00 83.25 92 THR A CA 1
ATOM 699 C C . THR A 1 92 ? 12.138 -15.631 -27.033 1.00 83.25 92 THR A C 1
ATOM 701 O O . THR A 1 92 ? 12.600 -15.183 -28.079 1.00 83.25 92 THR A O 1
ATOM 704 N N . LEU A 1 93 ? 11.837 -14.865 -25.978 1.00 84.44 93 LEU A N 1
ATOM 705 C CA . LEU A 1 93 ? 11.998 -13.411 -25.970 1.00 84.44 93 LEU A CA 1
ATOM 706 C C . LEU A 1 93 ? 13.471 -13.017 -26.134 1.00 84.44 93 LEU A C 1
ATOM 708 O O . LEU A 1 93 ? 13.796 -12.164 -26.955 1.00 84.44 93 LEU A O 1
ATOM 712 N N . MET A 1 94 ? 14.377 -13.690 -25.423 1.00 86.25 94 MET A N 1
ATOM 713 C CA . MET A 1 94 ? 15.817 -13.452 -25.540 1.00 86.25 94 MET A CA 1
ATOM 714 C C . MET A 1 94 ? 16.333 -13.717 -26.955 1.00 86.25 94 MET A C 1
ATOM 716 O O . MET A 1 94 ? 17.074 -12.907 -27.512 1.00 86.25 94 MET A O 1
ATOM 720 N N . LYS A 1 95 ? 15.886 -14.813 -27.577 1.00 91.06 95 LYS A N 1
ATOM 721 C CA . LYS A 1 95 ? 16.249 -15.140 -28.959 1.00 91.06 95 LYS A CA 1
ATOM 722 C C . LYS A 1 95 ? 15.692 -14.130 -29.965 1.00 91.06 95 LYS A C 1
ATOM 724 O O . LYS A 1 95 ? 16.355 -13.816 -30.950 1.00 91.06 95 LYS A O 1
ATOM 729 N N . GLU A 1 96 ? 14.487 -13.617 -29.738 1.00 92.06 96 GLU A N 1
ATOM 730 C CA . GLU A 1 96 ? 13.898 -12.567 -30.574 1.00 92.06 96 GLU A CA 1
ATOM 731 C C . GLU A 1 96 ? 14.708 -11.267 -30.493 1.00 92.06 96 GLU A C 1
ATOM 733 O O . GLU A 1 96 ? 15.043 -10.687 -31.527 1.00 92.06 96 GLU A O 1
ATOM 738 N N . ILE A 1 97 ? 15.096 -10.858 -29.281 1.00 92.31 97 ILE A N 1
ATOM 739 C CA . ILE A 1 97 ? 15.949 -9.685 -29.053 1.00 92.31 97 ILE A CA 1
ATOM 740 C C . ILE A 1 97 ? 17.301 -9.853 -29.761 1.00 92.31 97 ILE A C 1
ATOM 742 O O . ILE A 1 97 ? 17.753 -8.935 -30.446 1.00 92.31 97 ILE A O 1
ATOM 746 N N . GLU A 1 98 ? 17.934 -11.023 -29.645 1.00 94.62 98 GLU A N 1
ATOM 747 C CA . GLU A 1 98 ? 19.209 -11.319 -30.310 1.00 94.62 98 GLU A CA 1
ATOM 748 C C . GLU A 1 98 ? 19.100 -11.203 -31.840 1.00 94.62 98 GLU A C 1
ATOM 750 O O . GLU A 1 98 ? 19.910 -10.525 -32.481 1.00 94.62 98 GLU A O 1
ATOM 755 N N . LEU A 1 99 ? 18.068 -11.808 -32.434 1.00 96.31 99 LEU A N 1
ATOM 756 C CA . LEU A 1 99 ? 17.843 -11.771 -33.881 1.00 96.31 99 LEU A CA 1
ATOM 757 C C . LEU A 1 99 ? 17.537 -10.355 -34.391 1.00 96.31 99 LEU A C 1
ATOM 759 O O . LEU A 1 99 ? 17.987 -9.981 -35.479 1.00 96.31 99 LEU A O 1
ATOM 763 N N . ASP A 1 100 ? 16.796 -9.553 -33.624 1.00 96.38 100 ASP A N 1
ATOM 764 C CA . ASP A 1 100 ? 16.511 -8.160 -33.977 1.00 96.38 100 ASP A CA 1
ATOM 765 C C . ASP A 1 100 ? 17.777 -7.287 -33.926 1.00 96.38 100 ASP A C 1
ATOM 767 O O . ASP A 1 100 ? 18.028 -6.488 -34.838 1.00 96.38 100 ASP A O 1
ATOM 771 N N . LEU A 1 101 ? 18.625 -7.478 -32.911 1.00 97.31 101 LEU A N 1
ATOM 772 C CA . LEU A 1 101 ? 19.916 -6.794 -32.815 1.00 97.31 101 LEU A CA 1
ATOM 773 C C . LEU A 1 101 ? 20.830 -7.141 -33.996 1.00 97.31 101 LEU A C 1
ATOM 775 O O . LEU A 1 101 ? 21.423 -6.238 -34.597 1.00 97.31 101 LEU A O 1
ATOM 779 N N . GLU A 1 102 ? 20.896 -8.414 -34.385 1.00 96.94 102 GLU A N 1
ATOM 780 C CA . GLU A 1 102 ? 21.692 -8.849 -35.534 1.00 96.94 102 GLU A CA 1
ATOM 781 C C . GLU A 1 102 ? 21.162 -8.263 -36.852 1.00 96.94 102 GLU A C 1
ATOM 783 O O . GLU A 1 102 ? 21.926 -7.747 -37.672 1.00 96.94 102 GLU A O 1
ATOM 788 N N . ASN A 1 103 ? 19.840 -8.226 -37.040 1.00 97.50 103 ASN A N 1
ATOM 789 C CA . ASN A 1 103 ? 19.221 -7.600 -38.210 1.00 97.50 103 ASN A CA 1
ATOM 790 C C . ASN A 1 103 ? 19.561 -6.101 -38.299 1.00 97.50 103 ASN A C 1
ATOM 792 O O . ASN A 1 103 ? 19.956 -5.600 -39.358 1.00 97.50 103 ASN A O 1
ATOM 796 N N . LYS A 1 104 ? 19.470 -5.377 -37.176 1.00 97.19 104 LYS A N 1
ATOM 797 C CA . LYS A 1 104 ? 19.857 -3.960 -37.091 1.00 97.19 104 LYS A CA 1
ATOM 798 C C . LYS A 1 104 ? 21.336 -3.757 -37.423 1.00 97.19 104 LYS A C 1
ATOM 800 O O . LYS A 1 104 ? 21.671 -2.825 -38.158 1.00 97.19 104 LYS A O 1
ATOM 805 N N . ARG A 1 105 ? 22.218 -4.638 -36.943 1.00 97.50 105 ARG A N 1
ATOM 806 C CA . ARG A 1 105 ? 23.657 -4.607 -37.247 1.00 97.50 105 ARG A CA 1
ATOM 807 C C . ARG A 1 105 ? 23.917 -4.769 -38.746 1.00 97.50 105 ARG A C 1
ATOM 809 O O . ARG A 1 105 ? 24.591 -3.924 -39.337 1.00 97.50 105 ARG A O 1
ATOM 816 N N . LEU A 1 106 ? 23.319 -5.780 -39.375 1.00 97.44 106 LEU A N 1
ATOM 817 C CA . LEU A 1 106 ? 23.462 -6.045 -40.810 1.00 97.44 106 LEU A CA 1
ATOM 818 C C . LEU A 1 106 ? 22.907 -4.904 -41.673 1.00 97.44 106 LEU A C 1
ATOM 820 O O . LEU A 1 106 ? 23.531 -4.509 -42.658 1.00 97.44 106 LEU A O 1
ATOM 824 N N . LYS A 1 107 ? 21.773 -4.309 -41.281 1.00 96.56 107 LYS A N 1
ATOM 825 C CA . LYS A 1 107 ? 21.226 -3.115 -41.947 1.00 96.56 107 LYS A CA 1
ATOM 826 C C . LYS A 1 107 ? 22.194 -1.939 -41.892 1.00 96.56 107 LYS A C 1
ATOM 828 O O . LYS A 1 107 ? 22.408 -1.285 -42.910 1.00 96.56 107 LYS A O 1
ATOM 833 N N . ASN A 1 108 ? 22.818 -1.695 -40.741 1.00 96.31 108 ASN A N 1
ATOM 834 C CA . ASN A 1 108 ? 23.821 -0.640 -40.608 1.00 96.31 108 ASN A CA 1
ATOM 835 C C . ASN A 1 108 ? 25.042 -0.894 -41.506 1.00 96.31 108 ASN A C 1
ATOM 837 O O . ASN A 1 108 ? 25.540 0.036 -42.137 1.00 96.31 108 ASN A O 1
ATOM 841 N N . GLU A 1 109 ? 25.515 -2.137 -41.609 1.00 96.75 109 GLU A N 1
ATOM 842 C CA . GLU A 1 109 ? 26.610 -2.496 -42.522 1.00 96.75 109 GLU A CA 1
ATOM 843 C C . GLU A 1 109 ? 26.230 -2.308 -43.995 1.00 96.75 109 GLU A C 1
ATOM 845 O O . GLU A 1 109 ? 27.015 -1.770 -44.779 1.00 96.75 109 GLU A O 1
ATOM 850 N N . PHE A 1 110 ? 25.013 -2.697 -44.373 1.00 97.00 110 PHE A N 1
ATOM 851 C CA . PHE A 1 110 ? 24.499 -2.494 -45.723 1.00 97.00 110 PHE A CA 1
ATOM 852 C C . PHE A 1 110 ? 24.384 -1.005 -46.075 1.00 97.00 110 PHE A C 1
ATOM 854 O O . PHE A 1 110 ? 24.815 -0.587 -47.149 1.00 97.00 110 PHE A O 1
ATOM 861 N N . LEU A 1 111 ? 23.862 -0.186 -45.158 1.00 96.50 111 LEU A N 1
ATOM 862 C CA . LEU A 1 111 ? 23.784 1.267 -45.327 1.00 96.50 111 LEU A CA 1
ATOM 863 C C . LEU A 1 111 ? 25.172 1.894 -45.488 1.00 96.50 111 LEU A C 1
ATOM 865 O O . LEU A 1 111 ? 25.360 2.717 -46.380 1.00 96.50 111 LEU A O 1
ATOM 869 N N . LYS A 1 112 ? 26.165 1.464 -44.700 1.00 95.44 112 LYS A N 1
ATOM 870 C CA . LYS A 1 112 ? 27.555 1.930 -44.849 1.00 95.44 112 LYS A CA 1
ATOM 871 C C . LYS A 1 112 ? 28.107 1.653 -46.248 1.00 95.44 112 LYS A C 1
ATOM 873 O O . LYS A 1 112 ? 28.661 2.558 -46.865 1.00 95.44 112 LYS A O 1
ATOM 878 N N . LYS A 1 113 ? 27.906 0.440 -46.776 1.00 94.38 113 LYS A N 1
ATOM 879 C CA . LYS A 1 113 ? 28.338 0.084 -48.139 1.00 94.38 113 LYS A CA 1
ATOM 880 C C . LYS A 1 113 ? 27.627 0.917 -49.205 1.00 94.38 113 LYS A C 1
ATOM 882 O O . LYS A 1 113 ? 28.264 1.359 -50.155 1.00 94.38 113 LYS A O 1
ATOM 887 N N . GLN A 1 114 ? 26.327 1.165 -49.049 1.00 92.69 114 GLN A N 1
ATOM 888 C CA . GLN A 1 114 ? 25.590 2.036 -49.967 1.00 92.69 114 GLN A CA 1
ATOM 889 C C . GLN A 1 114 ? 26.117 3.473 -49.947 1.00 92.69 114 GLN A C 1
ATOM 891 O O . GLN A 1 114 ? 26.302 4.055 -51.010 1.00 92.69 114 GLN A O 1
ATOM 896 N N . ILE A 1 115 ? 26.406 4.031 -48.767 1.00 91.88 115 ILE A N 1
ATOM 897 C CA . ILE A 1 115 ? 26.999 5.370 -48.638 1.00 91.88 115 ILE A CA 1
ATOM 898 C C . ILE A 1 115 ? 28.355 5.426 -49.348 1.00 91.88 115 ILE A C 1
ATOM 900 O O . ILE A 1 115 ? 28.608 6.366 -50.095 1.00 91.88 115 ILE A O 1
ATOM 904 N N . GLU A 1 116 ? 29.203 4.412 -49.168 1.00 91.19 116 GLU A N 1
ATOM 905 C CA . GLU A 1 116 ? 30.508 4.331 -49.831 1.00 91.19 116 GLU A CA 1
ATOM 906 C C . GLU A 1 116 ? 30.378 4.281 -51.362 1.00 91.19 116 GLU A C 1
ATOM 908 O O . GLU A 1 116 ? 31.073 5.006 -52.073 1.00 91.19 116 GLU A O 1
ATOM 913 N N . LEU A 1 117 ? 29.461 3.459 -51.880 1.00 87.62 117 LEU A N 1
ATOM 914 C CA . LEU A 1 117 ? 29.189 3.377 -53.316 1.00 87.62 117 LEU A CA 1
ATOM 915 C C . LEU A 1 117 ? 28.637 4.694 -53.864 1.00 87.62 117 LEU A C 1
ATOM 917 O O . LEU A 1 117 ? 29.046 5.130 -54.939 1.00 87.62 117 LEU A O 1
ATOM 921 N N . LEU A 1 118 ? 27.743 5.349 -53.121 1.00 84.94 118 LEU A N 1
ATOM 922 C CA . LEU A 1 118 ? 27.207 6.651 -53.498 1.00 84.94 118 LEU A CA 1
ATOM 923 C C . LEU A 1 118 ? 28.302 7.719 -53.504 1.00 84.94 118 LEU A C 1
ATOM 925 O O . LEU A 1 118 ? 28.359 8.489 -54.458 1.00 84.94 118 LEU A O 1
ATOM 929 N N . ALA A 1 119 ? 29.196 7.737 -52.515 1.00 82.62 119 ALA A N 1
ATOM 930 C CA . ALA A 1 119 ? 30.345 8.639 -52.479 1.00 82.62 119 ALA A CA 1
ATOM 931 C C . ALA A 1 119 ? 31.271 8.423 -53.687 1.00 82.62 119 ALA A C 1
ATOM 933 O O . ALA A 1 119 ? 31.565 9.376 -54.400 1.00 82.62 119 ALA A O 1
ATOM 934 N N . LYS A 1 120 ? 31.625 7.171 -54.001 1.00 82.62 120 LYS A N 1
ATOM 935 C CA . LYS A 1 120 ? 32.397 6.833 -55.211 1.00 82.62 120 LYS A CA 1
ATOM 936 C C . LYS A 1 120 ? 31.677 7.252 -56.492 1.00 82.62 120 LYS A C 1
ATOM 938 O O . LYS A 1 120 ? 32.298 7.740 -57.424 1.00 82.62 120 LYS A O 1
ATOM 943 N N . SER A 1 121 ? 30.353 7.104 -56.550 1.00 78.56 121 SER A N 1
ATOM 944 C CA . SER A 1 121 ? 29.568 7.522 -57.717 1.00 78.56 121 SER A CA 1
ATOM 945 C C . SER A 1 121 ? 29.484 9.043 -57.886 1.00 78.56 121 SER A C 1
ATOM 947 O O . SER A 1 121 ? 29.224 9.502 -58.996 1.00 78.56 121 SER A O 1
ATOM 949 N N . GLN A 1 122 ? 29.714 9.834 -56.826 1.00 66.94 122 GLN A N 1
ATOM 950 C CA . GLN A 1 122 ? 29.789 11.296 -56.937 1.00 66.94 122 GLN A CA 1
ATOM 951 C C . GLN A 1 122 ? 31.007 11.742 -57.749 1.00 66.94 122 GLN A C 1
ATOM 953 O O . GLN A 1 122 ? 30.912 12.750 -58.439 1.00 66.94 122 GLN A O 1
ATOM 958 N N . GLU A 1 123 ? 32.096 10.967 -57.753 1.00 66.44 123 GLU A N 1
ATOM 959 C CA . GLU A 1 123 ? 33.288 11.240 -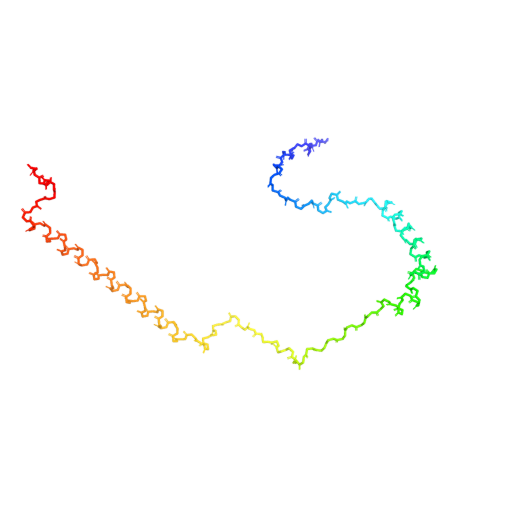58.573 1.00 66.44 123 GLU A CA 1
ATOM 960 C C . GLU A 1 123 ? 32.989 11.188 -60.083 1.00 66.44 123 GLU A C 1
ATOM 962 O O . GLU A 1 123 ? 33.678 11.826 -60.872 1.00 66.44 123 GLU A O 1
ATOM 967 N N . TYR A 1 124 ? 31.935 10.468 -60.488 1.00 64.44 124 TYR A N 1
ATOM 968 C CA . TYR A 1 124 ? 31.526 10.295 -61.889 1.00 64.44 124 TYR A CA 1
ATOM 969 C C . TYR A 1 124 ? 30.298 11.132 -62.276 1.00 64.44 124 TYR A C 1
ATOM 971 O O . TYR A 1 124 ? 29.781 10.995 -63.388 1.00 64.44 124 TYR A O 1
ATOM 979 N N . ARG A 1 125 ? 29.785 11.986 -61.379 1.00 67.44 125 ARG A N 1
ATOM 980 C CA . ARG A 1 125 ? 28.671 12.882 -61.713 1.00 67.44 125 ARG A CA 1
ATOM 981 C C . ARG A 1 125 ? 29.186 14.064 -62.536 1.00 67.44 125 ARG A C 1
ATOM 983 O O . ARG A 1 125 ? 30.104 14.763 -62.133 1.00 67.44 125 ARG A O 1
ATOM 990 N N . CYS A 1 126 ? 28.537 14.304 -63.676 1.00 66.88 126 CYS A N 1
ATOM 991 C CA . CYS A 1 126 ? 28.879 15.340 -64.661 1.00 66.88 126 CYS A CA 1
ATOM 992 C C . CYS A 1 126 ? 28.663 16.793 -64.172 1.00 66.88 126 CYS A C 1
ATOM 994 O O . CYS A 1 126 ? 28.965 17.724 -64.910 1.00 66.88 126 CYS A O 1
ATOM 996 N N . CYS A 1 127 ? 28.156 16.991 -62.949 1.00 64.31 127 CYS A N 1
ATOM 997 C CA . CYS A 1 127 ? 28.016 18.301 -62.312 1.00 64.31 127 CYS A CA 1
ATOM 998 C C . CYS A 1 127 ? 28.796 18.288 -60.987 1.00 64.31 127 CYS A C 1
ATOM 1000 O O . CYS A 1 127 ? 28.369 17.601 -60.050 1.00 64.31 127 CYS A O 1
ATOM 1002 N N . PRO A 1 128 ? 29.937 18.990 -60.893 1.00 61.56 128 PRO A N 1
ATOM 1003 C CA . PRO A 1 128 ? 30.684 19.100 -59.648 1.00 61.56 128 PRO A CA 1
ATOM 1004 C C . PRO A 1 128 ? 29.839 19.811 -58.581 1.00 61.56 128 PRO A C 1
ATOM 1006 O O . PRO A 1 128 ? 29.043 20.704 -58.877 1.00 61.56 128 PRO A O 1
ATOM 1009 N N . ALA A 1 129 ? 30.001 19.414 -57.317 1.00 60.06 129 ALA A N 1
ATOM 1010 C CA . ALA A 1 129 ? 29.318 20.054 -56.197 1.00 60.06 129 ALA A CA 1
ATOM 1011 C C . ALA A 1 129 ? 29.757 21.528 -56.089 1.00 60.06 129 ALA A C 1
ATOM 1013 O O . ALA A 1 129 ? 30.847 21.812 -55.596 1.00 60.06 129 ALA A O 1
ATOM 1014 N N . GLY A 1 130 ? 28.924 22.457 -56.571 1.00 61.69 130 GLY A N 1
ATOM 1015 C CA . GLY A 1 130 ? 29.196 23.897 -56.502 1.00 61.69 130 GLY A CA 1
ATOM 1016 C C . GLY A 1 130 ? 28.721 24.743 -57.687 1.00 61.69 130 GLY A C 1
ATOM 1017 O O . GLY A 1 130 ? 28.740 25.965 -57.571 1.00 61.69 130 GLY A O 1
ATOM 1018 N N . GLU A 1 131 ? 28.266 24.155 -58.796 1.00 57.91 131 GLU A N 1
ATOM 1019 C CA . GLU A 1 131 ? 27.681 24.932 -59.899 1.00 57.91 131 GLU A CA 1
ATOM 1020 C C . GLU A 1 131 ? 26.190 25.193 -59.636 1.00 57.91 131 GLU A C 1
ATOM 1022 O O . GLU A 1 131 ? 25.341 24.325 -59.828 1.00 57.91 131 GLU A O 1
ATOM 1027 N N . ALA A 1 132 ? 25.870 26.392 -59.143 1.00 57.41 132 ALA A N 1
ATOM 1028 C CA . ALA A 1 132 ? 24.514 26.926 -59.208 1.00 57.41 132 ALA A CA 1
ATOM 1029 C C . ALA A 1 132 ? 24.210 27.320 -60.662 1.00 57.41 132 ALA A C 1
ATOM 1031 O O . ALA A 1 132 ? 25.029 27.989 -61.296 1.00 57.41 132 ALA A O 1
ATOM 1032 N N . GLU A 1 133 ? 23.050 26.907 -61.180 1.00 55.22 133 GLU A N 1
ATOM 1033 C CA . GLU A 1 133 ? 22.586 27.290 -62.517 1.00 55.22 133 GLU A CA 1
ATOM 1034 C C . GLU A 1 133 ? 22.575 28.825 -62.656 1.00 55.22 133 GLU A C 1
ATOM 1036 O O . GLU A 1 133 ? 21.962 29.505 -61.825 1.00 55.22 133 GLU A O 1
ATOM 1041 N N . PRO A 1 134 ? 23.247 29.403 -63.669 1.00 55.22 134 PRO A N 1
ATOM 1042 C CA . PRO A 1 134 ? 23.068 30.811 -63.979 1.00 55.22 134 PRO A CA 1
ATOM 1043 C C . PRO A 1 134 ? 21.652 31.023 -64.535 1.00 55.22 134 PRO A C 1
ATOM 1045 O O . PRO A 1 134 ? 21.207 30.276 -65.407 1.00 55.22 134 PRO A O 1
ATOM 1048 N N . ALA A 1 135 ? 20.964 32.024 -63.982 1.00 48.19 135 ALA A N 1
ATOM 1049 C CA . ALA A 1 135 ? 19.626 32.466 -64.376 1.00 48.19 135 ALA A CA 1
ATOM 1050 C C . ALA A 1 135 ? 19.528 32.907 -65.845 1.00 48.19 135 ALA A C 1
ATOM 1052 O O . ALA A 1 135 ? 20.531 33.443 -66.374 1.00 48.19 135 ALA A O 1
#

Radius of gyration: 39.36 Å; chains: 1; bounding box: 62×53×99 Å

Secondary structure (DSSP, 8-state):
--------------TTS-PPPPTTTT---HHHHHHHHHHHHHHHHHTTSB-TTSSBPHHHHHHH--------SS---------S--TTS-HHHHHHHHHHHHHHHHHHHHHHHHHHHHHHHHTT-SS-TT-PPP-

Foldseek 3Di:
DDDDDPPDDDDDDDPPDDDDPDPVVPDDDPVRVVVVVVVVQVVCVVVQQADPVGHGHPVNCVPPDDDDDDDPPDDPPPPPPDPPPPCVDPPVVVVVVVVVVVVVVVVVVVVVVVVVVVVVVQVVDPDHPPDDDDD